Protein AF-A0A6L8SY84-F1 (afdb_m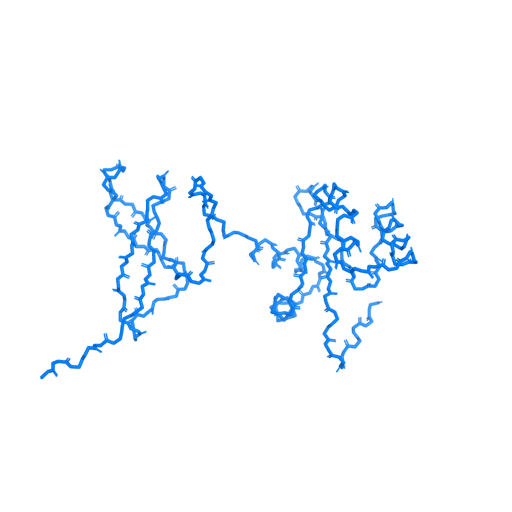onomer)

Mean predicted aligned error: 15.18 Å

Secondary structure (DSSP, 8-state):
------EEEEEEE-TTT--EEEEEEEGGGPPPTT-EEEEEETTTTEEEEEEEEETTT-EE-TT--EE--HHHHHHHHHHHTT--HHHHHHHHHTT-EEEEHHHHHHTHHHHHHHTT--HHHHHHHHHHHHH-PPPTTEEEEEETTEEEEEE----SSS-----

Solvent-accessible surface area (backbone atoms only — not comparable to full-atom values): 9962 Å² total; per-residue (Å²): 132,83,80,80,75,70,62,44,63,32,35,30,34,37,84,84,81,56,52,74,44,81,44,80,34,50,66,96,66,69,74,67,90,60,43,72,42,81,43,75,37,85,86,79,70,42,76,41,70,20,41,37,40,46,77,88,66,61,46,66,51,97,87,61,49,76,53,72,58,63,74,64,52,46,48,52,50,48,37,71,70,69,44,53,73,70,55,40,54,49,40,61,75,63,60,43,45,73,35,51,50,66,63,45,61,77,44,39,69,62,52,39,61,74,69,65,56,51,72,71,57,51,52,52,50,51,50,24,68,77,68,71,48,69,52,94,59,40,45,70,37,78,57,97,94,43,50,32,40,34,40,52,51,80,72,79,89,84,74,86,80,80,128

Nearest PDB structures (foldseek):
  6z1p-assembly1_AE  TM=6.691E-01  e=3.374E-01  Tetrahymena thermophila SB210
  8fn2-assembly1_e  TM=7.444E-01  e=1.144E+00  Borreliella burgdorferi B31
  7msh-assembly1_1  TM=7.314E-01  e=2.297E+00  Mycobacterium tuberculosis H37Rv
  4v95-assembly1_B6  TM=7.537E-01  e=2.435E+00  Thermus thermophilus HB8
  7pib-assembly1_z  TM=6.580E-01  e=2.297E+00  Mycoplasmoides pneumoniae M129

Radius of gyration: 20.97 Å; Cα contacts (8 Å, |Δi|>4): 201; chains: 1; bounding box: 60×42×46 Å

Sequence (163 aa):
MSKKKRSAISNFICPECGLEFPIPRKIGQQREKGHIKDLYCPICNKIQKFTEYTYKQSYKTLEGEIIEEKPLTDFKIIMEDGHSKEETISYLKNGVLVFDKEEFIENFNSYMIEWCFDRRRIEKLKKMIDTGVPIRNWGIVIKNGKTYYIRYTCLERGKVILK

pLDDT: mean 77.51, std 16.38, range [31.66, 95.75]

Structure (mmCIF, N/CA/C/O backbone):
data_AF-A0A6L8SY84-F1
#
_entry.id   AF-A0A6L8SY84-F1
#
loop_
_atom_site.group_PDB
_atom_site.id
_atom_site.type_symbol
_atom_site.label_atom_id
_atom_site.label_alt_id
_atom_site.label_comp_id
_atom_site.label_asym_id
_atom_site.label_entity_id
_atom_site.label_seq_id
_atom_site.pdbx_PDB_ins_code
_atom_site.Cartn_x
_atom_site.Cartn_y
_atom_site.Cartn_z
_atom_site.occupancy
_atom_site.B_iso_or_equiv
_atom_site.auth_seq_id
_atom_site.auth_comp_id
_atom_site.auth_asym_id
_atom_site.auth_atom_id
_atom_site.pdbx_PDB_model_num
ATOM 1 N N . MET A 1 1 ? 41.209 -11.062 -24.809 1.00 43.31 1 MET A N 1
ATOM 2 C CA . MET A 1 1 ? 39.767 -10.753 -24.649 1.00 43.31 1 MET A CA 1
ATOM 3 C C . MET A 1 1 ? 39.545 -10.028 -23.326 1.00 43.31 1 MET A C 1
ATOM 5 O O . MET A 1 1 ? 39.817 -10.600 -22.278 1.00 43.31 1 MET A O 1
ATOM 9 N N . SER A 1 2 ? 39.124 -8.759 -23.357 1.00 53.50 2 SER A N 1
ATOM 10 C CA . SER A 1 2 ? 38.833 -7.977 -22.144 1.00 53.50 2 SER A CA 1
ATOM 11 C C . SER A 1 2 ? 37.709 -8.649 -21.349 1.00 53.50 2 SER A C 1
ATOM 13 O O . SER A 1 2 ? 36.639 -8.906 -21.902 1.00 53.50 2 SER A O 1
ATOM 15 N N . LYS A 1 3 ? 37.944 -8.972 -20.068 1.00 58.75 3 LYS A N 1
ATOM 16 C CA . LYS A 1 3 ? 36.904 -9.497 -19.169 1.00 58.75 3 LYS A CA 1
ATOM 17 C C . LYS A 1 3 ? 35.774 -8.460 -19.127 1.00 58.75 3 LYS A C 1
ATOM 19 O O . LYS A 1 3 ? 35.957 -7.411 -18.511 1.00 58.75 3 LYS A O 1
ATOM 24 N N . LYS A 1 4 ? 34.635 -8.715 -19.794 1.00 57.94 4 LYS A N 1
ATOM 25 C CA . LYS A 1 4 ? 33.450 -7.838 -19.739 1.00 57.94 4 LYS A CA 1
ATOM 26 C C . LYS A 1 4 ? 33.085 -7.640 -18.267 1.00 57.94 4 LYS A C 1
ATOM 28 O O . LYS A 1 4 ? 32.594 -8.556 -17.609 1.00 57.94 4 LYS A O 1
ATOM 33 N N . LYS A 1 5 ? 33.391 -6.458 -17.728 1.00 61.03 5 LYS A N 1
ATOM 34 C CA . LYS A 1 5 ? 33.037 -6.095 -16.355 1.00 61.03 5 LYS A CA 1
ATOM 35 C C . LYS A 1 5 ? 31.514 -6.010 -16.297 1.00 61.03 5 LYS A C 1
ATOM 37 O O . LYS A 1 5 ? 30.916 -5.300 -17.098 1.00 61.03 5 LYS A O 1
ATOM 42 N N . ARG A 1 6 ? 30.898 -6.760 -15.382 1.00 65.94 6 ARG A N 1
ATOM 43 C CA . ARG A 1 6 ? 29.442 -6.765 -15.199 1.00 65.94 6 ARG A CA 1
ATOM 44 C C . ARG A 1 6 ? 28.980 -5.359 -14.786 1.00 65.94 6 ARG A C 1
ATOM 46 O O . ARG A 1 6 ? 29.552 -4.768 -13.867 1.00 65.94 6 ARG A O 1
ATOM 53 N N . SER A 1 7 ? 27.970 -4.833 -15.471 1.00 74.06 7 SER A N 1
ATOM 54 C CA . SER A 1 7 ? 27.339 -3.543 -15.186 1.00 74.06 7 SER A CA 1
ATOM 55 C C . SER A 1 7 ? 25.863 -3.744 -14.865 1.00 74.06 7 SER A C 1
ATOM 57 O O . SER A 1 7 ? 25.217 -4.605 -15.455 1.00 74.06 7 SER A O 1
ATOM 59 N N . ALA A 1 8 ? 25.340 -2.946 -13.942 1.00 76.44 8 ALA A N 1
ATOM 60 C CA . ALA A 1 8 ? 23.910 -2.828 -13.691 1.00 76.44 8 ALA A CA 1
ATOM 61 C C . ALA A 1 8 ? 23.375 -1.596 -14.428 1.00 76.44 8 ALA A C 1
ATOM 63 O O . ALA A 1 8 ? 24.109 -0.624 -14.595 1.00 76.44 8 ALA A O 1
ATOM 64 N N . ILE A 1 9 ? 22.121 -1.626 -14.869 1.00 78.19 9 ILE A N 1
ATOM 65 C CA . ILE A 1 9 ? 21.470 -0.461 -15.476 1.00 78.19 9 ILE A CA 1
ATOM 66 C C . ILE A 1 9 ? 20.733 0.293 -14.368 1.00 78.19 9 ILE A C 1
ATOM 68 O O . ILE A 1 9 ? 19.928 -0.302 -13.649 1.00 78.19 9 ILE A O 1
ATOM 72 N N . SER A 1 10 ? 21.026 1.584 -14.240 1.00 79.69 10 SER A N 1
ATOM 73 C CA . SER A 1 10 ? 20.258 2.516 -13.416 1.00 79.69 10 SER A CA 1
ATOM 74 C C . SER A 1 10 ? 19.489 3.463 -14.326 1.00 79.69 10 SER A C 1
ATOM 76 O O . SER A 1 10 ? 20.061 3.983 -15.282 1.00 79.69 10 SER A O 1
ATOM 78 N N . ASN A 1 11 ? 18.228 3.723 -14.011 1.00 82.81 11 ASN A N 1
ATOM 79 C CA . ASN A 1 11 ? 17.397 4.678 -14.726 1.00 82.81 11 ASN A CA 1
ATOM 80 C C . ASN A 1 11 ? 17.385 6.005 -13.968 1.00 82.81 11 ASN A C 1
ATOM 82 O O . ASN A 1 11 ? 17.121 6.042 -12.769 1.00 82.81 11 ASN A O 1
ATOM 86 N N . PHE A 1 12 ? 17.679 7.091 -14.671 1.00 83.38 12 PHE A N 1
ATOM 87 C CA . PHE A 1 12 ? 17.557 8.449 -14.155 1.00 83.38 12 PHE A CA 1
ATOM 88 C C . PHE A 1 12 ? 16.318 9.091 -14.743 1.0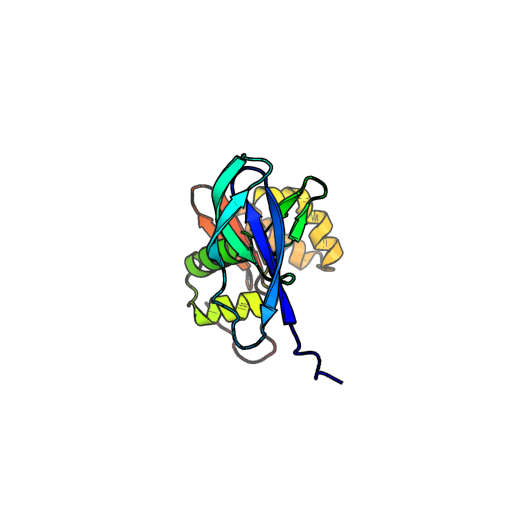0 83.38 12 PHE A C 1
ATOM 90 O O . PHE A 1 12 ? 16.149 9.073 -15.959 1.00 83.38 12 PHE A O 1
ATOM 97 N N . ILE A 1 13 ? 15.487 9.683 -13.893 1.00 81.44 13 ILE A N 1
ATOM 98 C CA . ILE A 1 13 ? 14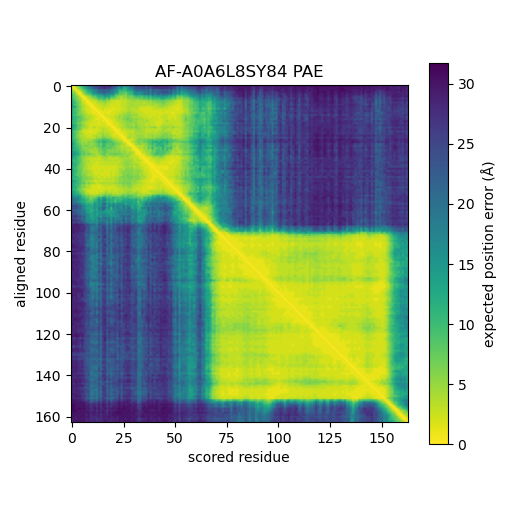.212 10.250 -14.324 1.00 81.44 13 ILE A CA 1
ATOM 99 C C . ILE A 1 13 ? 14.229 11.768 -14.177 1.00 81.44 13 ILE A C 1
ATOM 101 O O . ILE A 1 13 ? 14.587 12.297 -13.121 1.00 81.44 13 ILE A O 1
ATOM 105 N N . CYS A 1 14 ? 13.840 12.457 -15.251 1.00 78.56 14 CYS A N 1
ATOM 106 C CA . CYS A 1 14 ? 13.606 13.892 -15.255 1.00 78.56 14 CYS A CA 1
ATOM 107 C C . CYS A 1 14 ? 12.369 14.226 -14.399 1.00 78.56 14 CYS A C 1
ATOM 109 O O . CYS A 1 14 ? 11.285 13.741 -14.718 1.00 78.56 14 CYS A O 1
ATOM 111 N N . PRO A 1 15 ? 12.475 15.093 -13.375 1.00 76.25 15 PRO A N 1
ATOM 112 C CA . PRO A 1 15 ? 11.332 15.439 -12.526 1.00 76.25 15 PRO A CA 1
ATOM 113 C C . PRO A 1 15 ? 10.239 16.259 -13.226 1.00 76.25 15 PRO A C 1
ATOM 115 O O . PRO A 1 15 ? 9.159 16.401 -12.672 1.00 76.25 15 PRO A O 1
ATOM 118 N N . GLU A 1 16 ? 10.504 16.828 -14.405 1.00 75.50 16 GLU A N 1
ATOM 119 C CA . GLU A 1 16 ? 9.546 17.715 -15.082 1.00 75.50 16 GLU A CA 1
ATOM 120 C C . GLU A 1 16 ? 8.838 17.060 -16.264 1.00 75.50 16 GLU A C 1
ATOM 122 O O . GLU A 1 16 ? 7.624 17.163 -16.377 1.00 75.50 16 GLU A O 1
ATOM 127 N N . CYS A 1 17 ? 9.581 16.395 -17.152 1.00 75.25 17 CYS A N 1
ATOM 128 C CA . CYS A 1 17 ? 9.003 15.756 -18.339 1.00 75.25 17 CYS A CA 1
ATOM 129 C C . CYS A 1 17 ? 8.946 14.226 -18.250 1.00 75.25 17 CYS A C 1
ATOM 131 O O . CYS A 1 17 ? 8.542 13.585 -19.213 1.00 75.25 17 CYS A O 1
ATOM 133 N N . GLY A 1 18 ? 9.411 13.624 -17.150 1.00 72.56 18 GLY A N 1
ATOM 134 C CA . GLY A 1 18 ? 9.395 12.169 -16.964 1.00 72.56 18 GLY A CA 1
ATOM 135 C C . GLY A 1 18 ? 10.398 11.388 -17.822 1.00 72.56 18 GLY A C 1
ATOM 136 O O . GLY A 1 18 ? 10.460 10.168 -17.715 1.00 72.56 18 GLY A O 1
ATOM 137 N N . LEU A 1 19 ? 11.215 12.061 -18.645 1.00 78.56 19 LEU A N 1
ATOM 138 C CA . LEU A 1 19 ? 12.193 11.404 -19.514 1.00 78.56 19 LEU A CA 1
ATOM 139 C C . LEU A 1 19 ? 13.167 10.519 -18.732 1.00 78.56 19 LEU A C 1
ATOM 141 O O . LEU A 1 19 ? 13.779 10.952 -17.750 1.00 78.56 19 LEU A O 1
ATOM 145 N N . GLU A 1 20 ? 13.365 9.308 -19.242 1.00 75.12 20 GLU A N 1
ATOM 146 C CA . GLU A 1 20 ? 14.247 8.307 -18.662 1.00 75.12 20 GLU A CA 1
ATOM 147 C C . GLU A 1 20 ? 15.590 8.201 -19.374 1.00 75.12 20 GLU A C 1
ATOM 149 O O . GLU A 1 20 ? 15.672 8.056 -20.593 1.00 75.12 20 GLU A O 1
ATOM 154 N N . PHE A 1 21 ? 16.653 8.156 -18.576 1.00 80.56 21 PHE A N 1
ATOM 155 C CA . PHE A 1 21 ? 18.012 7.896 -19.030 1.00 80.56 21 PHE A CA 1
ATOM 156 C C . PHE A 1 21 ? 18.561 6.616 -18.400 1.00 80.56 21 PHE A C 1
ATOM 158 O O . PHE A 1 21 ? 18.979 6.644 -17.236 1.00 80.56 21 PHE A O 1
ATOM 165 N N . PRO A 1 22 ? 18.616 5.497 -19.145 1.00 82.88 22 PRO A N 1
ATOM 166 C CA . PRO A 1 22 ? 19.289 4.293 -18.686 1.00 82.88 22 PRO A CA 1
ATOM 167 C C . PRO A 1 22 ? 20.807 4.491 -18.768 1.00 82.88 22 PRO A C 1
ATOM 169 O O . PRO A 1 22 ? 21.394 4.558 -19.847 1.00 82.88 22 PRO A O 1
ATOM 172 N N . ILE A 1 23 ? 21.467 4.574 -17.614 1.00 82.50 23 ILE A N 1
ATOM 173 C CA . ILE A 1 23 ? 22.918 4.733 -17.510 1.00 82.50 23 ILE A CA 1
ATOM 174 C C .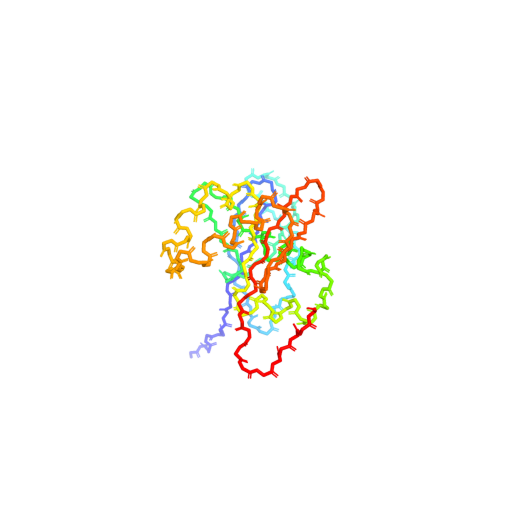 ILE A 1 23 ? 23.530 3.462 -16.902 1.00 82.50 23 ILE A C 1
ATOM 176 O O . ILE A 1 23 ? 23.172 3.068 -15.786 1.00 82.50 23 ILE A O 1
ATOM 180 N N . PRO A 1 24 ? 24.497 2.816 -17.581 1.00 80.50 24 PRO A N 1
ATOM 181 C CA . PRO A 1 24 ? 25.197 1.666 -17.027 1.00 80.50 24 PRO A CA 1
ATOM 182 C C . PRO A 1 24 ? 26.120 2.080 -15.870 1.00 80.50 24 PRO A C 1
ATOM 184 O O . PRO A 1 24 ? 26.981 2.954 -15.994 1.00 80.50 24 PRO A O 1
ATOM 187 N N . ARG A 1 25 ? 25.983 1.393 -14.737 1.00 77.38 25 ARG A N 1
ATOM 188 C CA . ARG A 1 25 ? 26.803 1.528 -13.530 1.00 77.38 25 ARG A CA 1
ATOM 189 C C . ARG A 1 25 ? 27.666 0.287 -13.329 1.00 77.38 25 ARG A C 1
ATOM 191 O O . ARG A 1 25 ? 27.225 -0.844 -13.528 1.00 77.38 25 ARG A O 1
ATOM 198 N N . LYS A 1 26 ? 28.904 0.472 -12.869 1.00 80.38 26 LYS A N 1
ATOM 199 C CA . LYS A 1 26 ? 29.732 -0.649 -12.392 1.00 80.38 26 LYS A CA 1
ATOM 200 C C . LYS A 1 26 ? 29.140 -1.172 -11.081 1.00 80.38 26 LYS A C 1
ATOM 202 O O . LYS A 1 26 ? 28.785 -0.370 -10.226 1.00 80.38 26 LYS A O 1
ATOM 207 N N . ILE A 1 27 ? 29.087 -2.493 -10.899 1.00 72.50 27 ILE A N 1
ATOM 208 C CA . ILE A 1 27 ? 28.455 -3.115 -9.716 1.00 72.50 27 ILE A CA 1
ATOM 209 C C . ILE A 1 27 ? 29.060 -2.609 -8.392 1.00 72.50 27 ILE A C 1
ATOM 211 O O . ILE A 1 27 ? 28.320 -2.288 -7.476 1.00 72.50 27 ILE A O 1
ATOM 215 N N . GLY A 1 28 ? 30.383 -2.436 -8.308 1.00 70.38 28 GLY A N 1
ATOM 216 C CA . GLY A 1 28 ? 31.045 -1.887 -7.112 1.00 70.38 28 GLY A CA 1
ATOM 217 C C . GLY A 1 28 ? 30.950 -0.363 -6.940 1.00 70.38 28 GLY A C 1
ATOM 218 O O . GLY A 1 28 ? 31.608 0.183 -6.066 1.00 70.38 28 GLY A O 1
ATOM 219 N N . GLN A 1 29 ? 30.209 0.341 -7.802 1.00 71.31 29 GLN A N 1
ATOM 220 C CA . GLN A 1 29 ? 30.016 1.800 -7.756 1.00 71.31 29 GLN A CA 1
ATOM 221 C C . GLN A 1 29 ? 28.531 2.187 -7.729 1.00 71.31 29 GLN A C 1
ATOM 223 O O . GLN A 1 29 ? 28.165 3.297 -8.127 1.00 71.31 29 GLN A O 1
ATOM 228 N N . GLN A 1 30 ? 27.668 1.265 -7.306 1.00 67.94 30 GLN A N 1
ATOM 229 C CA . GLN A 1 30 ? 26.270 1.577 -7.044 1.00 67.94 30 GLN A CA 1
ATOM 230 C C . GLN A 1 30 ? 26.182 2.571 -5.880 1.00 67.94 30 GLN A C 1
ATOM 232 O O . GLN A 1 30 ? 26.942 2.485 -4.916 1.00 67.94 30 GLN A O 1
ATOM 237 N N . ARG A 1 31 ? 25.303 3.561 -6.019 1.00 74.44 31 ARG A N 1
ATOM 238 C CA . ARG A 1 31 ? 25.023 4.564 -4.988 1.00 74.44 31 ARG A CA 1
ATOM 239 C C . ARG A 1 31 ? 23.805 4.127 -4.174 1.00 74.44 31 ARG A C 1
ATOM 241 O O . ARG A 1 31 ? 23.117 3.176 -4.540 1.00 74.44 31 ARG A O 1
ATOM 248 N N . GLU A 1 32 ? 23.563 4.821 -3.070 1.00 67.62 32 GLU A N 1
ATOM 249 C CA . GLU A 1 32 ? 22.361 4.623 -2.259 1.00 67.62 32 GLU A CA 1
ATOM 250 C C . GLU A 1 32 ? 21.080 4.909 -3.066 1.00 67.62 32 GLU A C 1
ATOM 252 O O . GLU A 1 32 ? 21.105 5.619 -4.076 1.00 67.62 32 GLU A O 1
ATOM 257 N N . LYS A 1 33 ? 19.954 4.322 -2.634 1.00 67.00 33 LYS A N 1
ATOM 258 C CA . LYS A 1 33 ? 18.652 4.460 -3.308 1.00 67.00 33 LYS A CA 1
ATOM 259 C C . LYS A 1 33 ? 18.244 5.938 -3.380 1.00 67.00 33 LYS A C 1
ATOM 261 O O . LYS A 1 33 ? 18.355 6.648 -2.387 1.00 67.00 33 LYS A O 1
ATOM 266 N N . GLY A 1 34 ? 17.725 6.372 -4.532 1.00 67.38 34 GLY A N 1
ATOM 267 C CA . GLY A 1 34 ? 17.253 7.747 -4.720 1.00 67.38 34 GLY A CA 1
ATOM 268 C C . GLY A 1 34 ? 18.377 8.771 -4.886 1.00 67.38 34 GLY A C 1
ATOM 269 O O . GLY A 1 34 ? 18.155 9.961 -4.684 1.00 67.38 34 GLY A O 1
ATOM 270 N N . HIS A 1 35 ? 19.587 8.329 -5.244 1.00 80.69 35 HIS A N 1
ATOM 271 C CA . HIS A 1 35 ? 20.718 9.214 -5.505 1.00 80.69 35 HIS A CA 1
ATOM 272 C C . HIS A 1 35 ? 20.361 10.280 -6.554 1.00 80.69 35 HIS A C 1
ATOM 274 O O . HIS A 1 35 ? 19.986 9.965 -7.685 1.00 80.69 35 HIS A O 1
ATOM 280 N N . ILE A 1 36 ? 20.532 11.548 -6.184 1.00 83.50 36 ILE A N 1
ATOM 281 C CA . ILE A 1 36 ? 20.246 12.691 -7.050 1.00 83.50 36 ILE A CA 1
ATOM 282 C C . ILE A 1 36 ? 21.489 13.033 -7.868 1.00 83.50 36 ILE A C 1
ATOM 284 O O . ILE A 1 36 ? 22.594 13.138 -7.334 1.00 83.50 36 ILE A O 1
ATOM 288 N N . LYS A 1 37 ? 21.316 13.237 -9.173 1.00 83.88 37 LYS A N 1
ATOM 289 C CA . LYS A 1 37 ? 22.390 13.653 -10.075 1.00 83.88 37 LYS A CA 1
ATOM 290 C C . LYS A 1 37 ? 21.934 14.791 -10.973 1.00 83.88 37 LYS A C 1
ATOM 292 O O . LYS A 1 37 ? 20.874 14.705 -11.582 1.00 83.88 37 LYS A O 1
ATOM 297 N N . ASP A 1 38 ? 22.770 15.813 -11.110 1.00 89.00 38 ASP A N 1
ATOM 298 C CA . ASP A 1 38 ? 22.551 16.853 -12.110 1.00 89.00 38 ASP A CA 1
ATOM 299 C C . ASP A 1 38 ? 22.820 16.267 -13.510 1.00 89.00 38 ASP A C 1
ATOM 301 O O . ASP A 1 38 ? 23.925 15.801 -13.810 1.00 89.00 38 ASP A O 1
ATOM 305 N N . LEU A 1 39 ? 21.785 16.224 -14.350 1.00 84.56 39 LEU A N 1
ATOM 306 C CA . LEU A 1 39 ? 21.841 15.756 -15.735 1.00 84.56 39 LEU A CA 1
ATOM 307 C C . LEU A 1 39 ? 21.135 16.765 -16.641 1.00 84.56 39 LEU A C 1
ATOM 309 O O . LEU A 1 39 ? 20.196 17.449 -16.232 1.00 84.56 39 LEU A O 1
ATOM 313 N N . TYR A 1 40 ? 21.604 16.861 -17.881 1.00 89.12 40 TYR A N 1
ATOM 314 C CA . TYR A 1 40 ? 20.952 17.666 -18.905 1.00 89.12 40 TYR A CA 1
ATOM 315 C C . TYR A 1 40 ? 19.760 16.907 -19.492 1.00 89.12 40 TYR A C 1
ATOM 317 O O . TYR A 1 40 ? 19.908 15.777 -19.960 1.00 89.12 40 TYR A O 1
ATOM 325 N N . CYS A 1 41 ? 18.588 17.540 -19.475 1.00 82.50 41 CYS A N 1
ATOM 326 C CA . CYS A 1 41 ? 17.391 17.031 -20.123 1.00 82.50 41 CYS A CA 1
ATOM 327 C C . CYS A 1 41 ? 17.259 17.638 -21.535 1.00 82.50 41 CYS A C 1
ATOM 329 O O . CYS A 1 41 ? 17.098 18.854 -21.635 1.00 82.50 41 CYS A O 1
ATOM 331 N N . PRO A 1 42 ? 17.260 16.841 -22.618 1.00 86.00 42 PRO A N 1
ATOM 332 C CA . PRO A 1 42 ? 17.075 17.327 -23.985 1.00 86.00 42 PRO A CA 1
ATOM 333 C C . PRO A 1 42 ? 15.641 17.790 -24.272 1.00 86.00 42 PRO A C 1
ATOM 335 O O . PRO A 1 42 ? 15.443 18.575 -25.189 1.00 86.00 42 PRO A O 1
ATOM 338 N N . ILE A 1 43 ? 14.647 17.343 -23.492 1.00 80.94 43 ILE A N 1
ATOM 339 C CA . ILE A 1 43 ? 13.252 17.794 -23.634 1.00 80.94 43 ILE A CA 1
ATOM 340 C C . ILE A 1 43 ? 13.049 19.137 -22.927 1.00 80.94 43 ILE A C 1
ATOM 342 O O . ILE A 1 43 ? 12.538 20.078 -23.522 1.00 80.94 43 ILE A O 1
ATOM 346 N N . CYS A 1 44 ? 13.497 19.260 -21.675 1.00 78.50 44 CYS A N 1
ATOM 347 C CA . CYS A 1 44 ? 13.383 20.509 -20.912 1.00 78.50 44 CYS A CA 1
ATOM 348 C C . CYS A 1 44 ? 14.467 21.543 -21.276 1.00 78.50 44 CYS A C 1
ATOM 350 O O . CYS A 1 44 ? 14.436 22.662 -20.770 1.00 78.50 44 CYS A O 1
ATOM 352 N N . ASN A 1 45 ? 15.445 21.153 -22.102 1.00 88.81 45 ASN A N 1
ATOM 353 C CA . ASN A 1 45 ? 16.605 21.939 -22.527 1.00 88.81 45 ASN A CA 1
ATOM 354 C C . ASN A 1 45 ? 17.364 22.619 -21.369 1.00 88.81 45 ASN A C 1
ATOM 356 O O . ASN A 1 45 ? 17.848 23.745 -21.486 1.00 88.81 45 ASN A O 1
ATOM 360 N N . LYS A 1 46 ? 17.460 21.945 -20.220 1.00 87.00 46 LYS A N 1
ATOM 361 C CA . LYS A 1 46 ? 18.131 22.473 -19.027 1.00 87.00 46 LYS A CA 1
ATOM 362 C C . LYS A 1 46 ? 18.778 21.374 -18.201 1.00 87.00 46 LYS A C 1
ATOM 364 O O . LYS A 1 46 ? 18.416 20.200 -18.290 1.00 87.00 46 LYS A O 1
ATOM 369 N N . 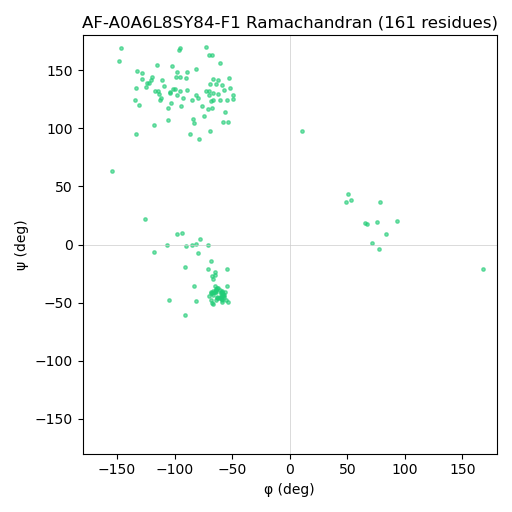ILE A 1 47 ? 19.760 21.771 -17.397 1.00 88.94 47 ILE A N 1
ATOM 370 C CA . ILE A 1 47 ? 20.374 20.899 -16.395 1.00 88.94 47 ILE A CA 1
ATOM 371 C C . ILE A 1 47 ? 19.478 20.900 -15.164 1.00 88.94 47 ILE A C 1
ATOM 373 O O . ILE A 1 47 ? 19.107 21.956 -14.656 1.00 88.94 47 ILE A O 1
ATOM 377 N N . GLN A 1 48 ? 19.135 19.713 -14.685 1.00 86.25 48 GLN A N 1
ATOM 378 C CA . GLN A 1 48 ? 18.271 19.543 -13.525 1.00 86.25 48 GLN A CA 1
ATOM 379 C C . GLN A 1 48 ? 18.657 18.304 -12.725 1.00 86.25 48 GLN A C 1
ATOM 381 O O . GLN A 1 48 ? 19.455 17.477 -13.163 1.00 86.25 48 GLN A O 1
ATOM 386 N N . LYS A 1 49 ? 18.080 18.192 -11.531 1.00 86.69 49 LYS A N 1
ATOM 387 C CA . LYS A 1 49 ? 18.320 17.110 -10.577 1.00 86.69 49 LYS A CA 1
ATOM 388 C C . LYS A 1 49 ? 17.462 15.899 -10.924 1.00 86.69 49 LYS A C 1
ATOM 390 O O . LYS A 1 49 ? 16.262 15.907 -10.683 1.00 86.69 49 LYS A O 1
ATOM 395 N N . PHE A 1 50 ? 18.078 14.874 -11.497 1.00 84.56 50 PHE A N 1
ATOM 396 C CA . PHE A 1 50 ? 17.439 13.595 -11.793 1.00 84.56 50 PHE A CA 1
ATOM 397 C C . PHE A 1 50 ? 17.592 12.646 -10.608 1.00 84.56 50 PHE A C 1
ATOM 399 O O . PHE A 1 50 ? 18.660 12.587 -9.994 1.00 84.56 50 PHE A O 1
ATOM 406 N N . THR A 1 51 ? 16.561 11.849 -10.347 1.00 82.00 51 THR A N 1
ATOM 407 C CA . THR A 1 51 ? 16.587 10.813 -9.306 1.00 82.00 51 THR A CA 1
ATOM 408 C C . THR A 1 51 ? 16.953 9.462 -9.919 1.00 82.00 51 THR A C 1
ATOM 410 O O . THR A 1 51 ? 16.410 9.079 -10.957 1.00 82.00 51 THR A O 1
ATOM 413 N N . GLU A 1 52 ? 17.900 8.751 -9.300 1.00 81.88 52 GLU A N 1
ATOM 414 C CA . GLU A 1 52 ? 18.344 7.414 -9.712 1.00 81.88 52 GLU A CA 1
ATOM 415 C C . GLU A 1 52 ? 17.440 6.314 -9.129 1.00 81.88 52 GLU A C 1
ATOM 417 O O . GLU A 1 52 ? 17.317 6.177 -7.908 1.00 81.88 52 GLU A O 1
ATOM 422 N N . TYR A 1 53 ? 16.892 5.477 -10.012 1.00 74.00 53 TYR A N 1
ATOM 423 C CA . TYR A 1 53 ? 16.132 4.270 -9.690 1.00 74.00 53 TYR A CA 1
ATOM 424 C C . TYR A 1 53 ? 16.785 3.055 -10.347 1.00 74.00 53 TYR A C 1
ATOM 426 O O . TYR A 1 53 ? 17.202 3.086 -11.504 1.00 74.00 53 TYR A O 1
ATOM 434 N N . THR A 1 54 ? 16.861 1.940 -9.632 1.00 67.56 54 THR A N 1
ATOM 435 C CA . THR A 1 54 ? 17.207 0.658 -10.260 1.00 67.56 54 THR A CA 1
ATOM 436 C C . THR A 1 54 ? 15.964 0.053 -10.911 1.00 67.56 54 THR A C 1
ATOM 438 O O . THR A 1 54 ? 14.854 0.267 -10.443 1.00 67.56 54 THR A O 1
ATOM 441 N N . TYR A 1 55 ? 16.134 -0.735 -11.976 1.00 55.44 55 TYR A N 1
ATOM 442 C CA . TYR A 1 55 ? 15.027 -1.340 -12.742 1.00 55.44 55 TYR A CA 1
ATOM 443 C C . TYR A 1 55 ? 14.025 -2.162 -11.901 1.00 55.44 55 TYR A C 1
ATOM 445 O O . TYR A 1 55 ? 12.896 -2.372 -12.317 1.00 55.44 55 TYR A O 1
ATOM 453 N N . LYS A 1 56 ? 14.419 -2.627 -10.708 1.00 56.81 56 LYS A N 1
ATOM 454 C CA . LYS A 1 56 ? 13.532 -3.347 -9.776 1.00 56.81 56 LYS A CA 1
ATOM 455 C C . LYS A 1 56 ? 12.791 -2.443 -8.787 1.00 56.81 56 LYS A C 1
ATOM 457 O O . LYS A 1 56 ? 12.109 -2.964 -7.912 1.00 56.81 56 LYS A O 1
ATOM 462 N N . GLN A 1 57 ? 13.025 -1.135 -8.840 1.00 52.47 57 GLN A N 1
ATOM 463 C CA . GLN A 1 57 ? 12.433 -0.184 -7.911 1.00 52.47 57 GLN A CA 1
ATOM 464 C C . GLN A 1 57 ? 11.115 0.328 -8.500 1.00 52.47 57 GLN A C 1
ATOM 466 O O . GLN A 1 57 ? 10.080 -0.016 -7.955 1.00 52.47 57 GLN A O 1
ATOM 471 N N . SER A 1 58 ? 11.070 0.976 -9.663 1.00 48.59 58 SER A N 1
ATOM 472 C CA . SER A 1 58 ? 9.824 1.609 -10.130 1.00 48.59 58 SER A CA 1
ATOM 473 C C . SER A 1 58 ? 8.954 0.772 -11.085 1.00 48.59 58 SER A C 1
ATOM 475 O O . SER A 1 58 ? 9.467 0.085 -11.970 1.00 48.59 58 SER A O 1
ATOM 477 N N . TYR A 1 59 ? 7.624 0.899 -10.954 1.00 50.41 59 TYR A N 1
ATOM 478 C CA . TYR A 1 59 ? 6.634 0.492 -11.967 1.00 50.41 59 TYR A CA 1
ATOM 479 C C . TYR A 1 59 ? 6.125 1.732 -12.720 1.00 50.41 59 TYR A C 1
ATOM 481 O O . TYR A 1 59 ? 6.157 2.831 -12.165 1.00 50.41 59 TYR A O 1
ATOM 489 N N . LYS A 1 60 ? 5.662 1.587 -13.971 1.00 54.41 60 LYS A N 1
ATOM 490 C CA . LYS A 1 60 ? 5.043 2.694 -14.729 1.00 54.41 60 LYS A CA 1
ATOM 491 C C . LYS A 1 60 ? 3.690 2.322 -15.308 1.00 54.41 60 LYS A C 1
ATOM 493 O O . LYS A 1 60 ? 3.494 1.163 -15.675 1.00 54.41 60 LYS A O 1
ATOM 498 N N . THR A 1 61 ? 2.795 3.302 -15.402 1.00 52.44 61 THR A N 1
ATOM 499 C CA . THR A 1 61 ? 1.560 3.188 -16.191 1.00 52.44 61 THR A CA 1
ATOM 500 C C . THR A 1 61 ? 1.866 3.233 -17.694 1.00 52.44 61 THR A C 1
ATOM 502 O O . THR A 1 61 ? 2.993 3.532 -18.104 1.00 52.44 61 THR A O 1
ATOM 505 N N . LEU A 1 62 ? 0.867 2.937 -18.533 1.00 51.56 62 LEU A N 1
ATOM 506 C CA . LEU A 1 62 ? 0.983 3.050 -19.995 1.00 51.56 62 LEU A CA 1
ATOM 507 C C . LEU A 1 62 ? 1.183 4.511 -20.440 1.00 51.56 62 LEU A C 1
ATOM 509 O O . LEU A 1 62 ? 1.772 4.765 -21.488 1.00 51.56 62 LEU A O 1
ATOM 513 N N . GLU A 1 63 ? 0.755 5.456 -19.607 1.00 51.78 63 GLU A N 1
ATOM 514 C CA . GLU A 1 63 ? 0.849 6.906 -19.775 1.00 51.78 63 GLU A CA 1
ATOM 515 C C . GLU A 1 63 ? 2.203 7.477 -19.309 1.00 51.78 63 GLU A C 1
ATOM 517 O O . GLU A 1 63 ? 2.448 8.676 -19.424 1.00 51.78 63 GLU A O 1
ATOM 522 N N . GLY A 1 64 ? 3.111 6.626 -18.814 1.00 50.00 64 GLY A N 1
ATOM 523 C CA . GLY A 1 64 ? 4.465 7.019 -18.416 1.00 50.00 64 GLY A CA 1
ATOM 524 C C . GLY A 1 64 ? 4.578 7.590 -17.000 1.00 50.00 64 GLY A C 1
ATOM 525 O O . GLY A 1 64 ? 5.653 8.058 -16.620 1.00 50.00 64 GLY A O 1
ATOM 526 N N . GLU A 1 65 ? 3.518 7.520 -16.194 1.00 54.41 65 GLU A N 1
ATOM 527 C CA . GLU A 1 65 ? 3.571 7.925 -14.790 1.00 54.41 65 GLU A CA 1
ATOM 528 C C . GLU A 1 65 ? 4.403 6.924 -13.987 1.00 54.41 65 GLU A C 1
ATOM 530 O O . GLU A 1 65 ? 4.229 5.708 -14.092 1.00 54.41 65 GLU A O 1
ATOM 535 N N . ILE A 1 66 ? 5.327 7.431 -13.171 1.00 56.03 66 ILE A N 1
ATOM 536 C CA . ILE A 1 66 ? 6.166 6.599 -12.307 1.00 56.03 66 ILE A CA 1
ATOM 537 C C . ILE A 1 66 ? 5.393 6.302 -11.037 1.00 56.03 66 ILE A C 1
ATOM 539 O O . ILE A 1 66 ? 5.231 7.155 -10.167 1.00 56.03 66 ILE A O 1
ATOM 543 N N . ILE A 1 67 ? 4.962 5.057 -10.915 1.00 55.09 67 ILE A N 1
ATOM 544 C CA . ILE A 1 67 ? 4.331 4.543 -9.714 1.00 55.09 67 ILE A CA 1
ATOM 545 C C . ILE A 1 67 ? 5.449 4.059 -8.792 1.00 55.09 67 ILE A C 1
ATOM 547 O O . ILE A 1 67 ? 5.921 2.926 -8.905 1.00 55.09 67 ILE A O 1
ATOM 551 N N . GLU A 1 68 ? 5.892 4.908 -7.863 1.00 53.06 68 GLU A N 1
ATOM 552 C CA . GLU A 1 68 ? 6.635 4.416 -6.698 1.00 53.06 68 GLU A CA 1
ATOM 553 C C . GLU A 1 68 ? 6.540 5.330 -5.455 1.00 53.06 68 GLU A C 1
ATOM 555 O O . GLU A 1 68 ? 7.541 5.820 -4.941 1.00 53.06 68 GLU A O 1
ATOM 560 N N . GLU A 1 69 ? 5.330 5.504 -4.902 1.00 50.19 69 GLU A N 1
ATOM 561 C CA . GLU A 1 69 ? 5.133 6.019 -3.526 1.00 50.19 69 GLU A CA 1
ATOM 562 C C . GLU A 1 69 ? 4.424 5.045 -2.568 1.00 50.19 69 GLU A C 1
ATOM 564 O O . GLU A 1 69 ? 4.393 5.301 -1.362 1.00 50.19 69 GLU A O 1
ATOM 569 N N . LYS A 1 70 ? 3.922 3.897 -3.044 1.00 49.41 70 LYS A N 1
ATOM 570 C CA . LYS A 1 70 ? 3.172 2.937 -2.212 1.00 49.41 70 LYS A CA 1
ATOM 571 C C . LYS A 1 70 ? 3.966 2.395 -1.006 1.00 49.41 70 LYS A C 1
ATOM 573 O O . LYS A 1 70 ? 3.497 2.541 0.115 1.00 49.41 70 LYS A O 1
ATOM 578 N N . PRO A 1 71 ? 5.216 1.898 -1.132 1.00 54.97 71 PRO A N 1
ATOM 579 C CA . PRO A 1 71 ? 5.914 1.341 0.029 1.00 54.97 71 PRO A CA 1
ATOM 580 C C . PRO A 1 71 ? 6.275 2.382 1.102 1.00 54.97 71 PRO A C 1
ATOM 582 O O . PRO A 1 71 ? 6.380 2.018 2.268 1.00 54.97 71 PRO A O 1
ATOM 585 N N . LEU A 1 72 ? 6.473 3.663 0.753 1.00 61.84 72 LEU A N 1
ATOM 586 C CA . LEU A 1 72 ? 6.801 4.704 1.738 1.00 61.84 72 LEU A CA 1
ATOM 587 C C . LEU A 1 72 ? 5.548 5.254 2.436 1.00 61.84 72 LEU A C 1
ATOM 589 O O . LEU A 1 72 ? 5.603 5.566 3.627 1.00 61.84 72 LEU A O 1
ATOM 593 N N . THR A 1 73 ? 4.430 5.372 1.714 1.00 72.69 73 THR A N 1
ATOM 594 C CA . THR A 1 73 ? 3.131 5.732 2.303 1.00 72.69 73 THR A CA 1
ATOM 595 C C . THR A 1 73 ? 2.608 4.607 3.187 1.00 72.69 73 THR A C 1
ATOM 597 O O . THR A 1 73 ? 2.323 4.871 4.354 1.00 72.69 73 THR A O 1
ATOM 600 N N . ASP A 1 74 ? 2.628 3.361 2.711 1.00 80.44 74 ASP A N 1
ATOM 601 C CA . ASP A 1 74 ? 2.263 2.171 3.488 1.00 80.44 74 ASP A CA 1
ATOM 602 C C . ASP A 1 74 ? 3.136 2.036 4.741 1.00 80.44 74 ASP A C 1
ATOM 604 O O . ASP A 1 74 ? 2.616 1.835 5.835 1.00 80.44 74 ASP A O 1
ATOM 608 N N . PHE A 1 75 ? 4.457 2.235 4.622 1.00 81.12 75 PHE A N 1
ATOM 609 C CA . PHE A 1 75 ? 5.372 2.231 5.769 1.00 81.12 75 PHE A CA 1
ATOM 610 C C . PHE A 1 75 ? 4.949 3.245 6.839 1.00 81.12 75 PHE A C 1
ATOM 612 O O . PHE A 1 75 ? 4.878 2.916 8.022 1.00 81.12 75 PHE A O 1
ATOM 619 N N . LYS A 1 76 ? 4.646 4.483 6.430 1.00 81.88 76 LYS A N 1
ATOM 620 C CA . LYS A 1 76 ? 4.195 5.518 7.364 1.00 81.88 76 LYS A CA 1
ATOM 621 C C . LYS A 1 76 ? 2.838 5.168 7.969 1.00 81.88 76 LYS A C 1
ATOM 623 O O . LYS A 1 76 ? 2.658 5.420 9.148 1.00 81.88 76 LYS A O 1
ATOM 628 N N . ILE A 1 77 ? 1.901 4.635 7.185 1.00 89.56 77 ILE A N 1
ATOM 629 C CA . ILE A 1 77 ? 0.561 4.242 7.648 1.00 89.56 77 ILE A CA 1
ATOM 630 C C . ILE A 1 77 ? 0.658 3.114 8.684 1.00 89.56 77 ILE A C 1
ATOM 632 O O . ILE A 1 77 ? 0.070 3.228 9.751 1.00 89.56 77 ILE A O 1
ATOM 636 N N . ILE A 1 78 ? 1.458 2.079 8.427 1.00 88.62 78 ILE A N 1
ATOM 637 C CA . ILE A 1 78 ? 1.669 0.967 9.370 1.00 88.62 78 ILE A CA 1
ATOM 638 C C . ILE A 1 78 ? 2.332 1.452 10.666 1.00 88.62 78 ILE A C 1
ATOM 640 O O . ILE A 1 78 ? 1.976 0.994 11.750 1.00 88.62 78 ILE A O 1
ATOM 644 N N . MET A 1 79 ? 3.259 2.409 10.585 1.00 85.81 79 MET A N 1
ATOM 645 C CA . MET A 1 79 ? 3.836 3.020 11.784 1.00 85.81 79 MET A CA 1
ATOM 646 C C . MET A 1 79 ? 2.815 3.822 12.609 1.00 85.81 79 MET A C 1
ATOM 648 O O . MET A 1 79 ? 2.897 3.781 13.835 1.00 85.81 79 MET A O 1
ATOM 652 N N . GLU A 1 80 ? 1.845 4.504 11.985 1.00 91.62 80 GLU A N 1
ATOM 653 C CA . GLU A 1 80 ? 0.764 5.187 12.727 1.00 91.62 80 GLU A CA 1
ATOM 654 C C . GLU A 1 80 ? -0.138 4.198 13.489 1.00 91.62 80 GLU A C 1
ATOM 656 O O . GLU A 1 80 ? -0.699 4.555 14.520 1.00 91.62 80 GLU A O 1
ATOM 661 N N . ASP A 1 81 ? -0.247 2.943 13.035 1.00 91.94 81 ASP A N 1
ATOM 662 C CA . ASP A 1 81 ? -0.963 1.865 13.751 1.00 91.94 81 ASP A CA 1
ATOM 663 C C . ASP A 1 81 ? -0.214 1.396 15.029 1.00 91.94 81 ASP A C 1
ATOM 665 O O . ASP A 1 81 ? -0.664 0.517 15.778 1.00 91.94 81 ASP A O 1
ATOM 669 N N . GLY A 1 82 ? 0.948 2.002 15.307 1.00 87.69 82 GLY A N 1
ATOM 670 C CA . GLY A 1 82 ? 1.739 1.818 16.523 1.00 87.69 82 GLY A CA 1
ATOM 671 C C . GLY A 1 82 ? 2.822 0.745 16.419 1.00 87.69 82 GLY A C 1
ATOM 672 O O . GLY A 1 82 ? 3.254 0.226 17.448 1.00 87.69 82 GLY A O 1
ATOM 673 N N . HIS A 1 83 ? 3.243 0.383 15.206 1.00 86.25 83 HIS A N 1
ATOM 674 C CA . HIS A 1 83 ? 4.293 -0.612 14.982 1.00 86.25 83 HIS A CA 1
ATOM 675 C C . HIS A 1 83 ? 5.696 -0.009 14.934 1.00 86.25 83 HIS A C 1
ATOM 677 O O . HIS A 1 83 ? 5.905 1.114 14.467 1.00 86.25 83 HIS A O 1
ATOM 683 N N . SER A 1 84 ? 6.689 -0.792 15.373 1.00 85.25 84 SER A N 1
ATOM 684 C CA . SER A 1 84 ? 8.091 -0.385 15.251 1.00 85.25 84 SER A CA 1
ATOM 685 C C . SER A 1 84 ? 8.528 -0.346 13.782 1.00 85.25 84 SER A C 1
ATOM 687 O O . SER A 1 84 ? 7.910 -0.938 12.888 1.00 85.25 84 SER A O 1
ATOM 689 N N . LYS A 1 85 ? 9.649 0.327 13.515 1.00 75.50 85 LYS A N 1
ATOM 690 C CA . LYS A 1 85 ? 10.262 0.345 12.183 1.00 75.50 85 LYS A CA 1
ATOM 691 C C . LYS A 1 85 ? 10.634 -1.065 11.714 1.00 75.50 85 LYS A C 1
ATOM 693 O O . LYS A 1 85 ? 10.407 -1.406 10.554 1.00 75.50 85 LYS A O 1
ATOM 698 N N . GLU A 1 86 ? 11.186 -1.886 12.600 1.00 75.12 86 GLU A N 1
ATOM 699 C CA . GLU A 1 86 ? 11.590 -3.266 12.318 1.00 75.12 86 GLU A CA 1
ATOM 700 C C . GLU A 1 86 ? 10.374 -4.153 12.024 1.00 75.12 86 GLU A C 1
ATOM 702 O O . GLU A 1 86 ? 10.392 -4.921 11.059 1.00 75.12 86 GLU A O 1
ATOM 707 N N . GLU A 1 87 ? 9.301 -4.008 12.807 1.00 79.88 87 GLU A N 1
ATOM 708 C CA . GLU A 1 87 ? 8.033 -4.710 12.579 1.00 79.88 87 GLU A CA 1
ATOM 709 C C . GLU A 1 87 ? 7.415 -4.316 11.238 1.00 79.88 87 GLU A C 1
ATOM 711 O O . GLU A 1 87 ? 7.052 -5.183 10.446 1.00 79.88 87 GLU A O 1
ATOM 716 N N . THR A 1 88 ? 7.381 -3.019 10.935 1.00 77.81 88 THR A N 1
ATOM 717 C CA . THR A 1 88 ? 6.849 -2.494 9.673 1.00 77.81 88 THR A CA 1
ATOM 718 C C . THR A 1 88 ? 7.604 -3.058 8.469 1.00 77.81 88 THR A C 1
ATOM 720 O O . THR A 1 88 ? 6.992 -3.527 7.509 1.00 77.81 88 THR A O 1
ATOM 723 N N . ILE A 1 89 ? 8.942 -3.089 8.526 1.00 74.50 89 ILE A N 1
ATOM 724 C CA . ILE A 1 89 ? 9.770 -3.704 7.476 1.00 74.50 89 ILE A CA 1
ATOM 725 C C . ILE A 1 89 ? 9.438 -5.194 7.325 1.00 74.50 89 ILE A C 1
ATOM 727 O O . ILE A 1 89 ? 9.401 -5.702 6.203 1.00 74.50 89 ILE A O 1
ATOM 731 N N . SER A 1 90 ? 9.200 -5.901 8.432 1.00 77.81 90 SER A N 1
ATOM 732 C CA . SER A 1 90 ? 8.793 -7.308 8.406 1.00 77.81 90 SER A CA 1
ATOM 733 C C . SER A 1 90 ? 7.428 -7.490 7.736 1.00 77.81 90 SER A C 1
ATOM 735 O O . SER A 1 90 ? 7.296 -8.321 6.841 1.00 77.81 90 SER A O 1
ATOM 737 N N . TYR A 1 91 ? 6.424 -6.687 8.093 1.00 81.19 91 TYR A N 1
ATOM 738 C CA . TYR A 1 91 ? 5.094 -6.749 7.481 1.00 81.19 91 TYR A CA 1
ATOM 739 C C . TYR A 1 91 ? 5.133 -6.488 5.973 1.00 81.19 91 TYR A C 1
ATOM 741 O O . TYR A 1 91 ? 4.556 -7.258 5.205 1.00 81.19 91 TYR A O 1
ATOM 749 N N . LEU A 1 92 ? 5.886 -5.473 5.537 1.00 79.44 92 LEU A N 1
ATOM 750 C CA . LEU A 1 92 ? 6.077 -5.168 4.116 1.00 79.44 92 LEU A CA 1
ATOM 751 C C . LEU A 1 92 ? 6.719 -6.336 3.356 1.00 79.44 92 LEU A C 1
ATOM 753 O O . LEU A 1 92 ? 6.284 -6.669 2.257 1.00 79.44 92 LEU A O 1
ATOM 757 N N . LYS A 1 93 ? 7.710 -7.012 3.951 1.00 76.19 93 LYS A N 1
ATOM 758 C CA . LYS A 1 93 ? 8.330 -8.205 3.349 1.00 76.19 93 LYS A CA 1
ATOM 759 C C . LYS A 1 93 ? 7.379 -9.400 3.257 1.00 76.19 93 LYS A C 1
ATOM 761 O O . LYS A 1 93 ? 7.534 -10.209 2.350 1.00 76.19 93 LYS A O 1
ATOM 766 N N . ASN A 1 94 ? 6.422 -9.510 4.176 1.00 75.31 94 ASN A N 1
ATOM 767 C CA . ASN A 1 94 ? 5.478 -10.628 4.256 1.00 75.31 94 ASN A CA 1
ATOM 768 C C . ASN A 1 94 ? 4.152 -10.373 3.518 1.00 75.31 94 ASN A C 1
ATOM 770 O O . ASN A 1 94 ? 3.213 -11.160 3.651 1.00 75.31 94 ASN A O 1
ATOM 774 N N . GLY A 1 95 ? 4.060 -9.293 2.737 1.00 79.06 95 GLY A N 1
ATOM 775 C CA . GLY A 1 95 ? 2.895 -9.014 1.897 1.00 79.06 95 GLY A CA 1
ATOM 776 C C . GLY A 1 95 ? 1.699 -8.438 2.655 1.00 79.06 95 GLY A C 1
ATOM 777 O O . GLY A 1 95 ? 0.559 -8.775 2.340 1.00 79.06 95 GLY A O 1
ATOM 778 N N . VAL A 1 96 ? 1.946 -7.588 3.659 1.00 86.56 96 VAL A N 1
ATOM 779 C CA . VAL A 1 96 ? 0.902 -6.707 4.209 1.00 86.56 96 VAL A CA 1
ATOM 780 C C . VAL A 1 96 ? 0.249 -5.906 3.084 1.00 86.56 96 VAL A C 1
ATOM 782 O O . VAL A 1 96 ? 0.917 -5.497 2.134 1.00 86.56 96 VAL A O 1
ATOM 785 N N . LEU A 1 97 ? -1.056 -5.684 3.196 1.00 88.88 97 LEU A N 1
ATOM 786 C CA . LEU A 1 97 ? -1.802 -4.868 2.244 1.00 88.88 97 LEU A CA 1
ATOM 787 C C . LEU A 1 97 ? -2.360 -3.646 2.963 1.00 88.88 97 LEU A C 1
ATOM 789 O O . LEU A 1 97 ? -2.951 -3.784 4.032 1.00 88.88 97 LEU A O 1
ATOM 793 N N . VAL A 1 98 ? -2.173 -2.469 2.377 1.00 90.31 98 VAL A N 1
ATOM 794 C CA . VAL A 1 98 ? -2.773 -1.213 2.830 1.00 90.31 98 VAL A CA 1
ATOM 795 C C . VAL A 1 98 ? -3.737 -0.747 1.747 1.00 90.31 98 VAL A C 1
ATOM 797 O O . VAL A 1 98 ? -3.392 -0.746 0.563 1.00 90.31 98 VAL A O 1
ATOM 800 N N . PHE A 1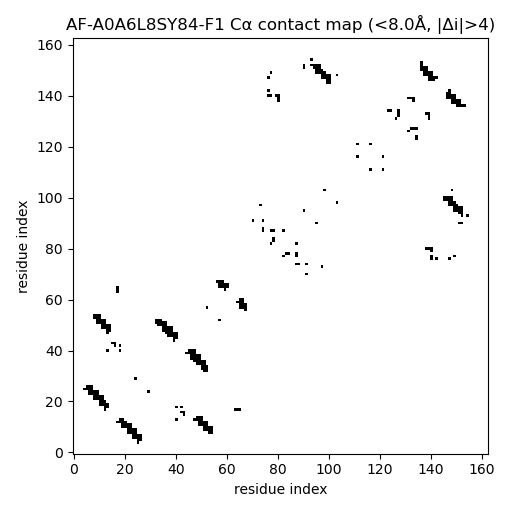 99 ? -4.945 -0.382 2.160 1.00 91.81 99 PHE A N 1
ATOM 801 C CA . PHE A 1 99 ? -6.021 0.065 1.286 1.00 91.81 99 PHE A CA 1
ATOM 802 C C . PHE A 1 99 ? -6.505 1.436 1.726 1.00 91.81 99 PHE A C 1
ATOM 804 O O . PHE A 1 99 ? -6.685 1.667 2.924 1.00 91.81 99 PHE A O 1
ATOM 811 N N . ASP A 1 100 ? -6.772 2.318 0.770 1.00 92.81 100 ASP A N 1
ATOM 812 C CA . ASP A 1 100 ? -7.655 3.452 1.024 1.00 92.81 100 ASP A CA 1
ATOM 813 C C . ASP A 1 100 ? -9.082 2.930 1.283 1.00 92.81 100 ASP A C 1
ATOM 815 O O . ASP A 1 100 ? -9.512 1.934 0.692 1.00 92.81 100 ASP A O 1
ATOM 819 N N . LYS A 1 101 ? -9.809 3.553 2.216 1.00 92.94 101 LYS A N 1
ATOM 820 C CA . LYS A 1 101 ? -11.166 3.131 2.585 1.00 92.94 101 LYS A CA 1
ATOM 821 C C . LYS A 1 101 ? -12.124 3.138 1.392 1.00 92.94 101 LYS A C 1
ATOM 823 O O . LYS A 1 101 ? -12.931 2.217 1.287 1.00 92.94 101 LYS A O 1
ATOM 828 N N . GLU A 1 102 ? -12.068 4.159 0.543 1.00 91.75 102 GLU A N 1
ATOM 829 C CA . GLU A 1 102 ? -12.977 4.321 -0.596 1.00 91.75 102 GLU A CA 1
ATOM 830 C C . GLU A 1 102 ? -12.705 3.219 -1.628 1.00 91.75 102 GLU A C 1
ATOM 832 O O . GLU A 1 102 ? -13.606 2.442 -1.947 1.00 91.75 102 GLU A O 1
ATOM 837 N N . GLU A 1 103 ? -11.434 3.037 -2.008 1.00 91.69 103 GLU A N 1
ATOM 838 C CA . GLU A 1 103 ? -10.987 1.971 -2.919 1.00 91.69 103 GLU A CA 1
ATOM 839 C C . GLU A 1 103 ? -11.365 0.574 -2.397 1.00 91.69 103 GLU A C 1
ATOM 841 O O . GLU A 1 103 ? -11.833 -0.285 -3.152 1.00 91.69 103 GLU A O 1
ATOM 846 N N . PHE A 1 104 ? -11.176 0.333 -1.094 1.00 93.12 104 PHE A N 1
ATOM 847 C CA . PHE A 1 104 ? -11.487 -0.955 -0.480 1.00 93.12 104 PHE A CA 1
ATOM 848 C C . PHE A 1 104 ? -12.978 -1.279 -0.535 1.00 93.12 104 PHE A C 1
ATOM 850 O O . PHE A 1 104 ? -13.343 -2.431 -0.773 1.00 93.12 104 PHE A O 1
ATOM 857 N N . ILE A 1 105 ? -13.836 -0.283 -0.297 1.00 93.12 105 ILE A N 1
ATOM 858 C CA . ILE A 1 105 ? -15.291 -0.452 -0.322 1.00 93.12 105 ILE A CA 1
ATOM 859 C C . ILE A 1 105 ? -15.772 -0.683 -1.757 1.00 93.12 105 ILE A C 1
ATOM 861 O O . ILE A 1 105 ? -16.557 -1.606 -1.982 1.00 93.12 105 ILE A O 1
ATOM 865 N N . GLU A 1 106 ? -15.273 0.093 -2.722 1.00 93.69 106 GLU A N 1
ATOM 866 C CA . GLU A 1 106 ? -15.619 -0.054 -4.143 1.00 93.69 106 GLU A CA 1
ATOM 867 C C . GLU A 1 106 ? -15.266 -1.447 -4.680 1.00 93.69 106 GLU A C 1
ATOM 869 O O . GLU A 1 106 ? -16.065 -2.075 -5.377 1.00 93.69 106 GLU A O 1
ATOM 874 N N . ASN A 1 107 ? -14.104 -1.977 -4.289 1.00 92.75 107 ASN A N 1
ATOM 875 C CA . ASN A 1 107 ? -13.592 -3.262 -4.773 1.00 92.75 107 ASN A CA 1
ATOM 876 C C . ASN A 1 107 ? -13.858 -4.440 -3.820 1.00 92.75 107 ASN A C 1
ATOM 878 O O . ASN A 1 107 ? -13.369 -5.552 -4.045 1.00 92.75 107 ASN A O 1
ATOM 882 N N . PHE A 1 108 ? -14.656 -4.236 -2.767 1.00 93.19 108 PHE A N 1
ATOM 883 C CA . PHE A 1 108 ? -14.794 -5.179 -1.656 1.00 93.19 108 PHE A CA 1
ATOM 884 C C . PHE A 1 108 ? -15.154 -6.600 -2.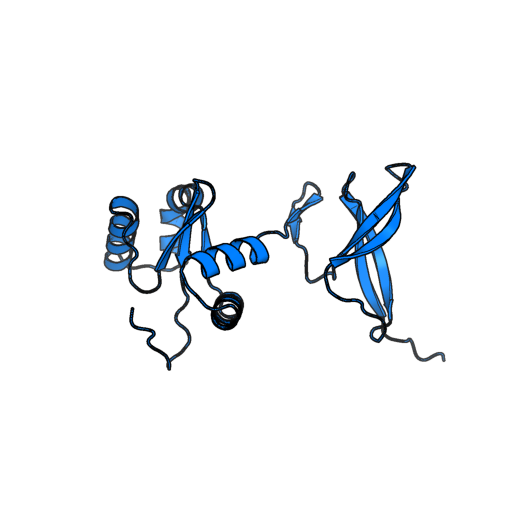110 1.00 93.19 108 PHE A C 1
ATOM 886 O O . PHE A 1 108 ? -14.498 -7.567 -1.721 1.00 93.19 108 PHE A O 1
ATOM 893 N N . ASN A 1 109 ? -16.176 -6.742 -2.961 1.00 88.25 109 ASN A N 1
ATOM 894 C CA . ASN A 1 109 ? -16.639 -8.053 -3.428 1.00 88.25 109 ASN A CA 1
ATOM 895 C C . ASN A 1 109 ? -15.567 -8.787 -4.247 1.00 88.25 109 ASN A C 1
ATOM 897 O O . ASN A 1 109 ? -15.399 -9.994 -4.070 1.00 88.25 109 ASN A O 1
ATOM 901 N N . SER A 1 110 ? -14.822 -8.065 -5.087 1.00 91.25 110 SER A N 1
ATOM 902 C CA . SER A 1 110 ? -13.723 -8.621 -5.882 1.00 91.25 110 SER A CA 1
ATOM 903 C C . SER A 1 110 ? -12.639 -9.203 -4.976 1.00 91.25 110 SER A C 1
ATOM 905 O O . SER A 1 110 ? -12.250 -10.357 -5.153 1.00 91.25 110 SER A O 1
ATOM 907 N N . TYR A 1 111 ? -12.240 -8.470 -3.930 1.00 90.00 111 TYR A N 1
ATOM 908 C CA . TYR A 1 111 ? -11.266 -8.963 -2.953 1.00 90.00 111 TYR A CA 1
ATOM 909 C C . TYR A 1 111 ? -11.771 -10.170 -2.161 1.00 90.00 111 TYR A C 1
ATOM 911 O O . TYR A 1 111 ? -11.008 -11.098 -1.895 1.00 90.00 111 TYR A O 1
ATOM 919 N N . MET A 1 112 ? -13.053 -10.196 -1.776 1.00 90.50 112 MET A N 1
ATOM 920 C CA . MET A 1 112 ? -13.604 -11.334 -1.030 1.00 90.50 112 MET A CA 1
ATOM 921 C C . MET A 1 112 ? -13.578 -12.623 -1.859 1.00 90.50 112 MET A C 1
ATOM 923 O O . MET A 1 112 ? -13.293 -13.690 -1.307 1.00 90.50 112 MET A O 1
ATOM 927 N N . ILE A 1 113 ? -13.849 -12.516 -3.166 1.00 81.62 113 ILE A N 1
ATOM 928 C CA . ILE A 1 113 ? -13.750 -13.627 -4.120 1.00 81.62 113 ILE A CA 1
ATOM 929 C C . ILE A 1 113 ? -12.289 -14.053 -4.277 1.00 81.62 113 ILE A C 1
ATOM 931 O O . ILE A 1 113 ? -11.984 -15.230 -4.093 1.00 81.62 113 ILE A O 1
ATOM 935 N N . GLU A 1 114 ? -11.382 -13.110 -4.550 1.00 85.12 114 GLU A N 1
ATOM 936 C CA . GLU A 1 114 ? -9.952 -13.384 -4.743 1.00 85.12 114 GLU A CA 1
ATOM 937 C C . GLU A 1 114 ? -9.336 -14.089 -3.527 1.00 85.12 114 GLU A C 1
ATOM 939 O O . GLU A 1 114 ? -8.643 -15.097 -3.655 1.00 85.12 114 GLU A O 1
ATOM 944 N N . TRP A 1 115 ? -9.637 -13.610 -2.319 1.00 85.00 115 TRP A N 1
ATOM 945 C CA . TRP A 1 115 ? -9.105 -14.190 -1.086 1.00 85.00 115 TRP A CA 1
ATOM 946 C C . TRP A 1 115 ? -9.871 -15.424 -0.609 1.00 85.00 115 TRP A C 1
ATOM 948 O O . TRP A 1 115 ? -9.516 -15.984 0.432 1.00 85.00 115 TRP A O 1
ATOM 958 N N . CYS A 1 116 ? -10.913 -15.841 -1.337 1.00 86.31 116 CYS A N 1
ATOM 959 C CA . CYS A 1 116 ? -11.778 -16.967 -0.989 1.00 86.31 116 CYS A CA 1
ATOM 960 C C . CYS A 1 116 ? -12.305 -16.870 0.456 1.00 86.31 116 CYS A C 1
ATOM 962 O O . CYS A 1 116 ? -12.278 -17.840 1.220 1.00 86.31 116 CYS A O 1
ATOM 964 N N . PHE A 1 117 ? -12.730 -15.676 0.881 1.00 86.06 117 PHE A N 1
ATOM 965 C CA . PHE A 1 117 ? -13.238 -15.472 2.236 1.00 86.06 117 PHE A CA 1
ATOM 966 C C . PHE A 1 117 ? -14.627 -16.095 2.396 1.00 86.06 117 PHE A C 1
ATOM 968 O O . PHE A 1 117 ? -15.525 -15.882 1.588 1.00 86.06 117 PHE A O 1
ATOM 975 N N . ASP A 1 118 ? -14.819 -16.851 3.479 1.00 89.44 118 ASP A N 1
ATOM 976 C CA . ASP A 1 118 ? -16.132 -17.392 3.820 1.00 89.44 118 ASP A CA 1
ATOM 977 C C . ASP A 1 118 ? -17.107 -16.290 4.280 1.00 89.44 118 ASP A C 1
ATOM 979 O O . ASP A 1 118 ? -16.718 -15.191 4.691 1.00 89.44 118 ASP A O 1
ATOM 983 N N . ARG A 1 119 ? -18.408 -16.607 4.271 1.00 91.19 119 ARG A N 1
ATOM 984 C CA . ARG A 1 119 ? -19.471 -15.673 4.674 1.00 91.19 119 ARG A CA 1
ATOM 985 C C . ARG A 1 119 ? -19.257 -15.084 6.074 1.00 91.19 119 ARG A C 1
ATOM 987 O O . ARG A 1 119 ? -19.540 -13.909 6.287 1.00 91.19 119 ARG A O 1
ATOM 994 N N . ARG A 1 120 ? -18.715 -15.861 7.019 1.00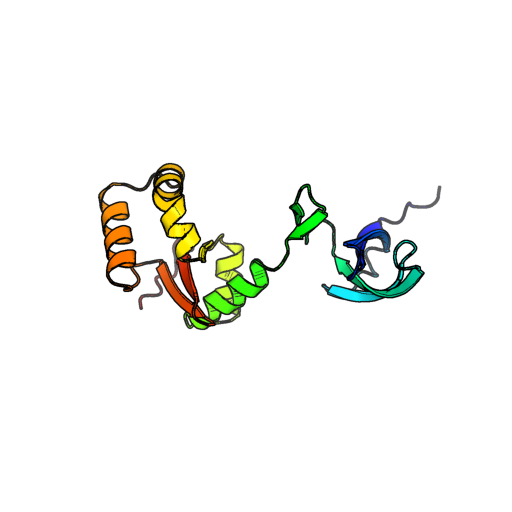 90.94 120 ARG A N 1
ATOM 995 C CA . ARG A 1 120 ? -18.477 -15.402 8.398 1.00 90.94 120 ARG A CA 1
ATOM 996 C C . ARG A 1 120 ? -17.374 -14.344 8.453 1.00 90.94 120 ARG A C 1
ATOM 998 O O . ARG A 1 120 ? -17.487 -13.379 9.206 1.00 90.94 120 ARG A O 1
ATOM 1005 N N . ARG A 1 121 ? -16.297 -14.515 7.683 1.00 89.62 121 ARG A N 1
ATOM 1006 C CA . ARG A 1 121 ? -15.206 -13.536 7.556 1.00 89.62 121 ARG A CA 1
ATOM 1007 C C . ARG A 1 121 ? -15.684 -12.273 6.853 1.00 89.62 121 ARG A C 1
ATOM 1009 O O . ARG A 1 121 ? -15.377 -11.183 7.328 1.00 89.62 121 ARG A O 1
ATOM 1016 N N . ILE A 1 122 ? -16.483 -12.423 5.798 1.00 93.19 122 ILE A N 1
ATOM 1017 C CA . ILE A 1 122 ? -17.100 -11.298 5.085 1.00 93.19 122 ILE A CA 1
ATOM 1018 C C . ILE A 1 122 ? -17.980 -10.474 6.037 1.00 93.19 122 ILE A C 1
ATOM 1020 O O . ILE A 1 122 ? -17.847 -9.256 6.097 1.00 93.19 122 ILE A O 1
ATOM 1024 N N . GLU A 1 123 ? -18.838 -11.120 6.831 1.00 94.88 123 GLU A N 1
ATOM 1025 C CA . GLU A 1 123 ? -19.705 -10.435 7.802 1.00 94.88 123 GLU A CA 1
ATOM 1026 C C . GLU A 1 123 ? -18.907 -9.682 8.878 1.00 94.88 123 GLU A C 1
ATOM 1028 O O . GLU A 1 123 ? -19.286 -8.578 9.267 1.00 94.88 123 GLU A O 1
ATOM 1033 N N . LYS A 1 124 ? -17.776 -10.233 9.339 1.00 94.19 124 LYS A N 1
ATOM 1034 C CA . LYS A 1 124 ? -16.877 -9.534 10.275 1.00 94.19 124 LYS A CA 1
ATOM 1035 C C . LYS A 1 124 ? -16.241 -8.294 9.653 1.00 94.19 124 LYS A C 1
ATOM 1037 O O . LYS A 1 124 ? -16.153 -7.274 10.326 1.00 94.19 124 LYS A O 1
ATOM 1042 N N . LEU A 1 125 ? -15.819 -8.374 8.392 1.00 93.69 125 LEU A N 1
ATOM 1043 C CA . LEU A 1 125 ? -15.263 -7.224 7.679 1.00 93.69 125 LEU A CA 1
ATOM 1044 C C . LEU A 1 125 ? -16.309 -6.136 7.436 1.00 93.69 125 LEU A C 1
ATOM 1046 O O . LEU A 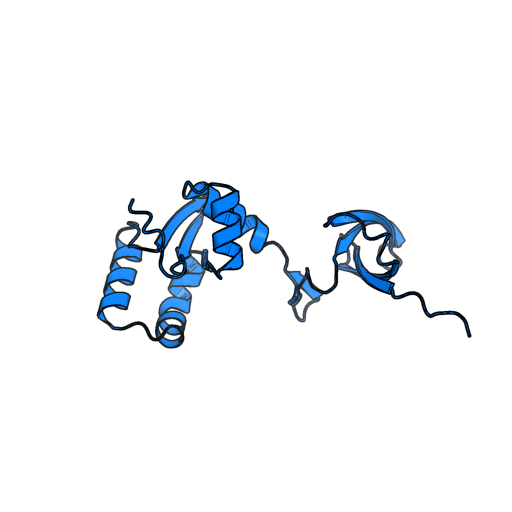1 125 ? -16.009 -4.968 7.636 1.00 93.69 125 LEU A O 1
ATOM 1050 N N . LYS A 1 126 ? -17.547 -6.502 7.090 1.00 95.38 126 LYS A N 1
ATOM 1051 C CA . LYS A 1 126 ? -18.645 -5.528 6.988 1.00 95.38 126 LYS A CA 1
ATOM 1052 C C . LYS A 1 126 ? -18.865 -4.801 8.315 1.00 95.38 126 LYS A C 1
ATOM 1054 O O . LYS A 1 126 ? -18.841 -3.580 8.347 1.00 95.38 126 LYS A O 1
ATOM 1059 N N . LYS A 1 127 ? -18.912 -5.540 9.431 1.00 95.50 127 LYS A N 1
ATOM 1060 C CA . LYS A 1 127 ? -18.987 -4.936 10.772 1.00 95.50 127 LYS A CA 1
ATOM 1061 C C . LYS A 1 127 ? -17.806 -4.011 11.075 1.00 95.50 127 LYS A C 1
ATOM 1063 O O . LYS A 1 127 ? -18.016 -2.967 11.679 1.00 95.50 127 LYS A O 1
ATOM 1068 N N . MET A 1 128 ? -16.587 -4.373 10.671 1.00 94.88 128 MET A N 1
ATOM 1069 C CA . MET A 1 128 ? -15.406 -3.508 10.806 1.00 94.88 128 MET A CA 1
ATOM 1070 C C . MET A 1 128 ? -15.593 -2.187 10.048 1.00 94.88 128 MET A C 1
ATOM 1072 O O . MET A 1 128 ? -15.322 -1.127 10.603 1.00 94.88 128 MET A O 1
ATOM 1076 N N . ILE A 1 129 ? -16.074 -2.249 8.802 1.00 94.81 129 ILE A N 1
ATOM 1077 C CA . ILE A 1 129 ? -16.320 -1.068 7.961 1.00 94.81 129 ILE A CA 1
ATOM 1078 C C . ILE A 1 129 ? -17.403 -0.177 8.586 1.00 94.81 129 ILE A C 1
ATOM 1080 O O . ILE A 1 129 ? -17.203 1.032 8.685 1.00 94.81 129 ILE A O 1
ATOM 1084 N N . ASP A 1 130 ? -18.501 -0.779 9.052 1.00 94.81 130 ASP A N 1
ATOM 1085 C CA . ASP A 1 130 ? -19.650 -0.069 9.627 1.00 94.81 130 ASP A CA 1
ATOM 1086 C C . ASP A 1 130 ? -19.320 0.594 10.975 1.00 94.81 130 ASP A C 1
ATOM 1088 O O . ASP A 1 130 ? -19.735 1.718 11.245 1.00 94.81 130 ASP A O 1
ATOM 1092 N N . THR A 1 131 ? -18.579 -0.106 11.841 1.00 94.38 131 THR A N 1
ATOM 1093 C CA . THR A 1 131 ? -18.274 0.357 13.210 1.00 94.38 131 THR A CA 1
ATOM 1094 C C . THR A 1 131 ? -16.989 1.171 13.311 1.00 94.38 131 THR A C 1
ATOM 1096 O O . THR A 1 131 ? -16.794 1.871 14.302 1.00 94.38 131 THR A O 1
ATOM 1099 N N . GLY A 1 132 ? -16.088 1.063 12.330 1.00 92.38 132 GLY A N 1
ATOM 1100 C CA . GLY A 1 132 ? -14.749 1.646 12.412 1.00 92.38 132 GLY A CA 1
ATOM 1101 C C . GLY A 1 132 ? -13.860 0.991 13.476 1.00 92.38 132 GLY A C 1
ATOM 1102 O O . GLY A 1 132 ? -12.864 1.585 13.878 1.00 92.38 132 GLY A O 1
ATOM 1103 N N . VAL A 1 133 ? -14.208 -0.213 13.945 1.00 92.00 133 VAL A N 1
ATOM 1104 C CA . VAL A 1 133 ? -13.435 -0.960 14.948 1.00 92.00 133 VAL A CA 1
ATOM 1105 C C . VAL A 1 133 ? -12.644 -2.076 14.262 1.00 92.00 133 VAL A C 1
ATOM 1107 O O . VAL A 1 133 ? -13.266 -2.942 13.641 1.00 92.00 133 VAL A O 1
ATOM 1110 N N . PRO A 1 134 ? -11.299 -2.106 14.377 1.00 92.94 134 PRO A N 1
ATOM 1111 C CA . PRO A 1 134 ? -10.472 -3.119 13.728 1.00 92.94 134 PRO A CA 1
ATOM 1112 C C . PRO A 1 134 ? -10.794 -4.529 14.233 1.00 92.94 134 PRO A C 1
ATOM 1114 O O . PRO A 1 134 ? -11.013 -4.759 15.423 1.00 92.94 134 PRO A O 1
ATOM 1117 N N . ILE A 1 135 ? -10.778 -5.503 13.321 1.00 91.38 135 ILE A N 1
ATOM 1118 C CA . ILE A 1 135 ? -10.839 -6.930 13.663 1.00 91.38 135 ILE A CA 1
ATOM 1119 C C . ILE A 1 135 ? -9.431 -7.532 13.702 1.00 91.38 135 ILE A C 1
ATOM 1121 O O . ILE A 1 135 ? -8.467 -6.948 13.221 1.00 91.38 135 ILE A O 1
ATOM 1125 N N . ARG A 1 136 ? -9.293 -8.746 14.247 1.00 86.56 136 ARG A N 1
ATOM 1126 C CA . ARG A 1 136 ? -7.994 -9.435 14.319 1.00 86.56 136 ARG A CA 1
ATOM 1127 C C . ARG A 1 136 ? -7.300 -9.500 12.949 1.00 86.56 136 ARG A C 1
ATOM 1129 O O . ARG A 1 136 ? -7.916 -9.919 11.970 1.00 86.56 136 ARG A O 1
ATOM 1136 N N . ASN A 1 137 ? -5.998 -9.197 12.937 1.00 89.06 137 ASN A N 1
ATOM 1137 C CA . ASN A 1 137 ? -5.136 -9.091 11.750 1.00 89.06 137 ASN A CA 1
ATOM 1138 C C . ASN A 1 137 ? -5.506 -7.940 10.798 1.00 89.06 137 ASN A C 1
ATOM 1140 O O . ASN A 1 137 ? -5.083 -7.949 9.642 1.00 89.06 137 ASN A O 1
ATOM 1144 N N . TRP A 1 138 ? -6.273 -6.962 11.281 1.00 93.12 138 TRP A N 1
ATOM 1145 C CA . TRP A 1 138 ? -6.572 -5.733 10.565 1.00 93.12 138 TRP A CA 1
ATOM 1146 C C . TRP A 1 138 ? -6.268 -4.504 11.425 1.00 93.12 138 TRP A C 1
ATOM 1148 O O . TRP A 1 138 ? -6.496 -4.527 12.632 1.00 93.12 138 TRP A O 1
ATOM 1158 N N . GLY A 1 139 ? -5.757 -3.450 10.793 1.00 94.06 139 GLY A N 1
ATOM 1159 C CA . GLY A 1 139 ? -5.546 -2.124 11.378 1.00 94.06 139 GLY A CA 1
ATOM 1160 C C . GLY A 1 139 ? -6.420 -1.078 10.687 1.00 94.06 139 GLY A C 1
ATOM 1161 O O . GLY A 1 139 ? -6.805 -1.255 9.526 1.00 94.06 139 GLY A O 1
ATOM 1162 N N . ILE A 1 140 ? -6.745 0.002 11.399 1.00 95.75 140 ILE A N 1
ATOM 1163 C CA . ILE A 1 140 ? -7.479 1.155 10.861 1.00 95.75 140 ILE A CA 1
ATOM 1164 C C . ILE A 1 140 ? -6.719 2.413 11.257 1.00 95.75 140 ILE A C 1
ATOM 1166 O O . ILE A 1 140 ? -6.567 2.699 12.441 1.00 95.75 140 ILE A O 1
ATOM 1170 N N . VAL A 1 141 ? -6.277 3.178 10.265 1.00 95.12 141 VAL A N 1
ATOM 1171 C CA . VAL A 1 141 ? -5.474 4.386 10.475 1.00 95.12 141 VAL A CA 1
ATOM 1172 C C . VAL A 1 141 ? -6.142 5.572 9.804 1.00 95.12 141 VAL A C 1
ATOM 1174 O O . VAL A 1 141 ? -6.568 5.485 8.655 1.00 95.12 141 VAL A O 1
ATOM 1177 N N . ILE A 1 142 ? -6.198 6.705 10.502 1.00 93.06 142 ILE A N 1
ATOM 1178 C CA . ILE A 1 142 ? -6.629 7.981 9.928 1.00 93.06 142 ILE A CA 1
ATOM 1179 C C . ILE A 1 142 ? -5.391 8.848 9.732 1.00 93.06 142 ILE A C 1
ATOM 1181 O O . ILE A 1 142 ? -4.719 9.206 10.696 1.00 93.06 142 ILE A O 1
ATOM 1185 N N . LYS A 1 143 ? -5.088 9.201 8.482 1.00 83.50 143 LYS A N 1
ATOM 1186 C CA . LYS A 1 143 ? -3.936 10.033 8.133 1.00 83.50 143 LYS A CA 1
ATOM 1187 C C . LYS A 1 143 ? -4.351 11.101 7.133 1.00 83.50 143 LYS A C 1
ATOM 1189 O O . LYS A 1 143 ? -4.886 10.789 6.074 1.00 83.50 143 LYS A O 1
ATOM 1194 N N . ASN A 1 144 ? -4.096 12.364 7.472 1.00 85.81 144 ASN A N 1
ATOM 1195 C CA . ASN A 1 144 ? -4.454 13.529 6.653 1.00 85.81 144 ASN A CA 1
ATOM 1196 C C . ASN A 1 144 ? -5.947 13.565 6.258 1.00 85.81 144 ASN A C 1
ATOM 1198 O O . ASN A 1 144 ? -6.282 13.899 5.127 1.00 85.81 144 ASN A O 1
ATOM 1202 N N . GLY A 1 145 ? -6.843 13.164 7.166 1.00 86.25 145 GLY A N 1
ATOM 1203 C CA . GLY A 1 145 ? -8.290 13.122 6.911 1.00 86.25 145 GLY A CA 1
ATOM 1204 C C . GLY A 1 145 ? -8.773 11.931 6.074 1.00 86.25 145 GLY A C 1
ATOM 1205 O O . GLY A 1 145 ? -9.978 11.766 5.923 1.00 86.25 145 GLY A O 1
ATOM 1206 N N . LYS A 1 146 ? -7.868 11.076 5.581 1.00 90.50 146 LYS A N 1
ATOM 1207 C CA . LYS A 1 146 ? -8.206 9.826 4.888 1.00 90.50 146 LYS A CA 1
ATOM 1208 C C . LYS A 1 146 ? -8.111 8.630 5.825 1.00 90.50 146 LYS A C 1
ATOM 1210 O O . LYS A 1 146 ? -7.239 8.588 6.695 1.00 90.50 146 LYS A O 1
ATOM 1215 N N . THR A 1 147 ? -9.002 7.660 5.646 1.00 94.56 147 THR A N 1
ATOM 1216 C CA . THR A 1 147 ? -8.999 6.403 6.403 1.00 94.56 147 THR A CA 1
ATOM 1217 C C . THR A 1 147 ? -8.366 5.300 5.571 1.00 94.56 147 THR A C 1
ATOM 1219 O O . THR A 1 147 ? -8.727 5.118 4.413 1.00 94.56 147 THR A O 1
ATOM 1222 N N . TYR A 1 148 ? -7.471 4.537 6.188 1.00 94.75 148 TYR A N 1
ATOM 1223 C CA . TYR A 1 148 ? -6.790 3.407 5.578 1.00 94.75 148 TYR A CA 1
ATOM 1224 C C . TYR A 1 148 ? -7.072 2.128 6.360 1.00 94.75 148 TYR A C 1
ATOM 1226 O O . TYR A 1 148 ? -7.087 2.133 7.594 1.00 94.75 148 TYR A O 1
ATOM 1234 N N . TYR A 1 149 ? -7.250 1.029 5.634 1.00 95.06 149 TYR A N 1
ATOM 1235 C CA . TYR A 1 149 ? -7.346 -0.315 6.186 1.00 95.06 149 TYR A CA 1
ATOM 1236 C C . TYR A 1 149 ? -6.048 -1.069 5.937 1.00 95.06 149 TYR A C 1
ATOM 1238 O O . TYR A 1 149 ? -5.547 -1.104 4.817 1.00 95.06 149 TYR A O 1
ATOM 1246 N N . ILE A 1 150 ? -5.512 -1.701 6.975 1.00 94.00 150 ILE A N 1
ATOM 1247 C CA . ILE A 1 150 ? -4.293 -2.502 6.888 1.00 94.00 150 ILE A CA 1
ATOM 1248 C C . ILE A 1 150 ? -4.685 -3.955 7.102 1.00 94.00 150 ILE A C 1
ATOM 1250 O O . ILE A 1 150 ? -5.296 -4.273 8.114 1.00 94.00 150 ILE A O 1
ATOM 1254 N N . ARG A 1 151 ? -4.327 -4.852 6.186 1.00 91.38 151 ARG A N 1
ATOM 1255 C CA . ARG A 1 151 ? -4.478 -6.300 6.348 1.00 91.38 151 ARG A CA 1
ATOM 1256 C C . ARG A 1 151 ? -3.115 -6.912 6.610 1.00 91.38 151 ARG A C 1
ATOM 1258 O O . ARG A 1 151 ? -2.309 -7.079 5.693 1.00 91.38 151 ARG A O 1
ATOM 1265 N N . TYR A 1 152 ? -2.892 -7.317 7.850 1.00 88.56 152 TYR A N 1
ATOM 1266 C CA . TYR A 1 152 ? -1.700 -8.057 8.231 1.00 88.56 152 TYR A CA 1
ATOM 1267 C C . TYR A 1 152 ? -1.836 -9.511 7.768 1.00 88.56 152 TYR A C 1
ATOM 1269 O O . TYR A 1 152 ? -2.748 -10.238 8.173 1.00 88.56 152 TYR A O 1
ATOM 1277 N N . THR A 1 153 ? -0.932 -9.962 6.900 1.00 72.31 153 THR A N 1
ATOM 1278 C CA . THR A 1 153 ? -0.747 -11.392 6.648 1.00 72.31 153 THR A CA 1
ATOM 1279 C C . THR A 1 153 ? -0.185 -12.019 7.919 1.00 72.31 153 THR A C 1
ATOM 1281 O O . THR A 1 153 ? 0.744 -11.490 8.529 1.00 72.31 153 THR A O 1
ATOM 1284 N N . CYS A 1 154 ? -0.788 -13.119 8.381 1.00 56.31 154 CYS A N 1
ATOM 1285 C CA . CYS A 1 154 ? -0.265 -13.833 9.539 1.00 56.31 154 CYS A CA 1
ATOM 1286 C C . CYS A 1 154 ? 1.192 -14.209 9.261 1.00 56.31 154 CYS A C 1
ATOM 1288 O O . CYS A 1 154 ? 1.447 -15.028 8.381 1.00 56.31 154 CYS A O 1
ATOM 1290 N N . LEU A 1 155 ? 2.124 -13.630 10.022 1.00 46.81 155 LEU A N 1
ATOM 1291 C CA . LEU A 1 155 ? 3.472 -14.171 10.151 1.00 46.81 155 LEU A CA 1
ATOM 1292 C C . LEU A 1 155 ? 3.328 -15.663 10.460 1.00 46.81 155 LEU A C 1
ATOM 1294 O O . LEU A 1 155 ? 2.595 -16.036 11.385 1.00 46.81 155 LEU A O 1
ATOM 1298 N N . GLU A 1 156 ? 3.966 -16.513 9.657 1.00 36.56 156 GLU A N 1
ATOM 1299 C CA . GLU A 1 156 ? 3.985 -17.946 9.915 1.00 36.56 156 GLU A CA 1
ATOM 1300 C C . GLU A 1 156 ? 4.373 -18.209 11.380 1.00 36.56 156 GLU A C 1
ATOM 1302 O O . GLU A 1 156 ? 5.333 -17.649 11.907 1.00 36.56 156 GLU A O 1
ATOM 1307 N N . ARG A 1 157 ? 3.527 -19.016 12.034 1.00 35.78 157 ARG A N 1
ATOM 1308 C CA . ARG A 1 157 ? 3.661 -19.667 13.349 1.00 35.78 157 ARG A CA 1
ATOM 1309 C C . ARG A 1 157 ? 4.837 -19.190 14.220 1.00 35.78 157 ARG A C 1
ATOM 1311 O O . ARG A 1 157 ? 5.929 -19.743 14.148 1.00 35.78 157 ARG A O 1
ATOM 1318 N N . GLY A 1 158 ? 4.571 -18.282 15.164 1.00 37.69 158 GLY A N 1
ATOM 1319 C CA . GLY A 1 158 ? 5.476 -18.127 16.312 1.00 37.69 158 GLY A CA 1
ATOM 1320 C C . GLY A 1 158 ? 5.293 -16.905 17.205 1.00 37.69 158 GLY A C 1
ATOM 1321 O O . GLY A 1 158 ? 5.711 -16.949 18.357 1.00 37.69 158 GLY A O 1
ATOM 1322 N N . LYS A 1 159 ? 4.656 -15.827 16.740 1.00 36.03 159 LYS A N 1
ATOM 1323 C CA . LYS A 1 159 ? 4.376 -14.662 17.592 1.00 36.03 159 LYS A CA 1
ATOM 1324 C C . LYS A 1 159 ? 2.938 -14.217 17.421 1.00 36.03 159 LYS A C 1
ATOM 1326 O O . LYS A 1 159 ? 2.592 -13.474 16.510 1.00 36.03 159 LYS A O 1
ATOM 1331 N N . VAL A 1 160 ? 2.093 -14.708 18.321 1.00 32.94 160 VAL A N 1
ATOM 1332 C CA . VAL A 1 160 ? 0.809 -14.074 18.591 1.00 32.94 160 VAL A CA 1
ATOM 1333 C C . VAL A 1 160 ? 1.142 -12.752 19.279 1.00 32.94 160 VAL A C 1
ATOM 1335 O O . VAL A 1 160 ? 1.424 -12.739 20.472 1.00 32.94 160 VAL A O 1
ATOM 1338 N N . ILE A 1 161 ? 1.169 -11.646 18.536 1.00 37.12 161 ILE A N 1
ATOM 1339 C CA . ILE A 1 161 ? 1.044 -10.334 19.170 1.00 37.12 161 ILE A CA 1
ATOM 1340 C C . ILE A 1 161 ? -0.451 -10.185 19.447 1.00 37.12 161 ILE A C 1
ATOM 1342 O O . ILE A 1 161 ? -1.232 -9.818 18.572 1.00 37.12 161 ILE A O 1
ATOM 1346 N N . LEU A 1 162 ? -0.857 -10.630 20.637 1.00 31.66 162 LEU A N 1
ATOM 1347 C CA . LEU A 1 162 ? -2.130 -10.231 21.220 1.00 31.66 162 LEU A CA 1
ATOM 1348 C C . LEU A 1 162 ? -2.001 -8.736 21.537 1.00 31.66 162 LEU A C 1
ATOM 1350 O O . LEU A 1 162 ? -1.128 -8.358 22.318 1.00 31.66 162 LEU A O 1
ATOM 1354 N N . LYS A 1 163 ? -2.827 -7.912 20.895 1.00 36.59 163 LYS A N 1
ATOM 1355 C CA . LYS A 1 163 ? -3.313 -6.668 21.493 1.00 36.59 163 LYS A CA 1
ATOM 1356 C C . LYS A 1 163 ? -4.672 -6.990 22.104 1.00 36.59 163 LYS A C 1
ATOM 1358 O O . LYS A 1 163 ? -5.432 -7.732 21.434 1.00 36.59 163 LYS A O 1
#

Foldseek 3Di:
DPPPQDWFWKWWADPPPRDIDTDTHGPVPDDDAQDWDFDQDPVVRDTDTTTIDGPVQWDADPVNDTPHPVLVVQLVQVVQLVDDNVVSVVQVVVDKDKDWLVRCVVCVVVVCVVVVPDPVRSVVVVVCNVVVDDDPQWGWGQDPNTIMIIHGDDDPDDDDPDD

Organism: NCBI:txid418240